Protein AF-A0A5K0Z9I3-F1 (afdb_monomer_lite)

Structure (mmCIF, N/CA/C/O backbone):
data_AF-A0A5K0Z9I3-F1
#
_entry.id   AF-A0A5K0Z9I3-F1
#
loop_
_atom_site.group_PDB
_atom_site.id
_atom_site.type_symbol
_atom_site.label_atom_id
_atom_site.label_alt_id
_atom_site.label_comp_id
_atom_site.label_asym_id
_atom_site.label_entity_id
_atom_site.label_seq_id
_atom_site.pdbx_PDB_ins_code
_atom_site.Cartn_x
_atom_site.Cartn_y
_atom_site.Cartn_z
_atom_site.occupancy
_atom_site.B_iso_or_equiv
_atom_site.auth_seq_id
_atom_site.auth_comp_id
_atom_site.auth_asym_id
_atom_site.auth_atom_id
_atom_site.pdbx_PDB_model_num
ATOM 1 N N . ILE A 1 1 ? -19.787 -7.664 -18.711 1.00 40.19 1 ILE A N 1
ATOM 2 C CA . ILE A 1 1 ? -20.160 -8.454 -17.513 1.00 40.19 1 ILE A CA 1
ATOM 3 C C . ILE A 1 1 ? -19.579 -7.721 -16.314 1.00 40.19 1 ILE A C 1
ATOM 5 O O . ILE A 1 1 ? -18.367 -7.693 -16.169 1.00 40.19 1 ILE A O 1
ATOM 9 N N . GLY A 1 2 ? -20.413 -6.997 -15.565 1.00 49.94 2 GLY A N 1
ATOM 10 C CA . GLY A 1 2 ? -19.981 -6.296 -14.355 1.00 49.94 2 GLY A CA 1
ATOM 11 C C . GLY A 1 2 ? -20.003 -7.271 -13.187 1.00 49.94 2 GLY A C 1
ATOM 12 O O . GLY A 1 2 ? -21.058 -7.826 -12.885 1.00 49.94 2 GLY A O 1
ATOM 13 N N . ILE A 1 3 ? -18.852 -7.501 -12.565 1.00 59.19 3 ILE A N 1
ATOM 14 C CA . ILE A 1 3 ? -18.696 -8.377 -11.399 1.00 59.19 3 ILE A CA 1
ATOM 15 C C . ILE A 1 3 ? -19.207 -7.609 -10.169 1.00 59.19 3 ILE A C 1
ATOM 17 O O . ILE A 1 3 ? -18.441 -7.036 -9.407 1.00 59.19 3 ILE A O 1
ATOM 21 N N . LYS A 1 4 ? -20.534 -7.501 -10.028 1.00 61.81 4 LYS A N 1
ATOM 22 C CA . LYS A 1 4 ? -21.185 -6.668 -8.996 1.00 61.81 4 LYS A CA 1
ATOM 23 C C . LYS A 1 4 ? -21.077 -7.224 -7.566 1.00 61.81 4 LYS A C 1
ATOM 25 O O . LYS A 1 4 ? -21.557 -6.578 -6.647 1.00 61.81 4 LYS A O 1
ATOM 30 N N . SER A 1 5 ? -20.491 -8.403 -7.379 1.00 77.88 5 SER A N 1
ATOM 31 C CA . SER A 1 5 ? -20.448 -9.111 -6.091 1.00 77.88 5 SER A CA 1
ATOM 32 C C . SER A 1 5 ? -19.072 -9.682 -5.753 1.00 77.88 5 SER A C 1
ATOM 34 O O . SER A 1 5 ? -18.965 -10.527 -4.870 1.00 77.88 5 SER A O 1
ATOM 36 N N . LEU A 1 6 ? -18.030 -9.311 -6.501 1.00 85.94 6 LEU A N 1
ATOM 37 C CA . LEU A 1 6 ? -16.694 -9.830 -6.239 1.00 85.94 6 LEU A CA 1
ATOM 38 C C . LEU A 1 6 ? -16.073 -9.043 -5.084 1.00 85.94 6 LEU A C 1
ATOM 40 O O . LEU A 1 6 ? -15.765 -7.866 -5.252 1.00 85.94 6 LEU A O 1
ATOM 44 N N . GLU A 1 7 ? -15.914 -9.693 -3.932 1.00 92.94 7 GLU A N 1
ATOM 45 C CA . GLU A 1 7 ? -15.298 -9.091 -2.741 1.00 92.94 7 GLU A CA 1
ATOM 46 C C . GLU A 1 7 ? -13.790 -9.355 -2.667 1.00 92.94 7 GLU A C 1
ATOM 48 O O . GLU A 1 7 ? -13.051 -8.541 -2.122 1.00 92.94 7 GLU A O 1
ATOM 53 N N . GLU A 1 8 ? -13.311 -10.440 -3.275 1.00 95.31 8 GLU A N 1
ATOM 54 C CA . GLU A 1 8 ? -11.895 -10.802 -3.292 1.00 95.31 8 GLU A CA 1
ATOM 55 C C . GLU A 1 8 ? -11.425 -11.087 -4.716 1.00 95.31 8 GLU A C 1
ATOM 57 O O . GLU A 1 8 ? -12.076 -11.814 -5.470 1.00 95.31 8 GLU A O 1
ATOM 62 N N . LEU A 1 9 ? -10.268 -10.544 -5.087 1.00 95.25 9 LEU A N 1
ATOM 63 C CA . LEU A 1 9 ? -9.662 -10.790 -6.387 1.00 95.25 9 LEU A CA 1
ATOM 64 C C . LEU A 1 9 ? -8.158 -10.989 -6.251 1.00 95.25 9 LEU A C 1
ATOM 66 O O . LEU A 1 9 ? -7.450 -10.166 -5.678 1.00 95.25 9 LEU A O 1
ATOM 70 N N . LYS A 1 10 ? -7.658 -12.053 -6.879 1.00 96.38 10 LYS A N 1
ATOM 71 C CA . LYS A 1 10 ? -6.225 -12.266 -7.078 1.00 96.38 10 LYS A CA 1
ATOM 72 C C . LYS A 1 10 ? -5.923 -12.247 -8.567 1.00 96.38 10 LYS A C 1
ATOM 74 O O . LYS A 1 10 ? -6.491 -13.025 -9.330 1.00 96.38 10 LYS A O 1
ATOM 79 N N . VAL A 1 11 ? -5.016 -11.370 -8.973 1.00 95.44 11 VAL A N 1
ATOM 80 C CA . VAL A 1 11 ? -4.519 -11.259 -10.343 1.00 95.44 11 VAL A CA 1
ATOM 81 C C . VAL A 1 11 ? -3.039 -11.595 -10.333 1.00 95.44 11 VAL A C 1
ATOM 83 O O . VAL A 1 11 ? -2.250 -10.962 -9.634 1.00 95.44 11 VAL A O 1
ATOM 86 N N . GLN A 1 12 ? -2.643 -12.602 -11.103 1.00 96.50 12 GLN A N 1
ATOM 87 C CA . GLN A 1 12 ? -1.255 -13.042 -11.161 1.00 96.50 12 GLN A CA 1
ATOM 88 C C . GLN A 1 12 ? -0.816 -13.215 -12.609 1.00 96.50 12 GLN A C 1
ATOM 90 O O . GLN A 1 12 ? -1.556 -13.764 -13.421 1.00 96.50 12 GLN A O 1
ATOM 95 N N . ASN A 1 13 ? 0.399 -12.758 -12.917 1.00 95.94 13 ASN A N 1
ATOM 96 C CA . ASN A 1 13 ? 1.061 -12.958 -14.206 1.00 95.94 13 ASN A CA 1
ATOM 97 C C . ASN A 1 13 ? 0.194 -12.542 -15.411 1.00 95.94 13 ASN A C 1
ATOM 99 O O . ASN A 1 13 ? 0.044 -13.283 -16.382 1.00 95.94 13 ASN A O 1
ATOM 103 N N . CYS A 1 14 ? -0.400 -11.349 -15.328 1.00 94.12 14 CYS A N 1
ATOM 104 C CA . CYS A 1 14 ? -1.234 -10.766 -16.377 1.00 94.12 14 CYS A CA 1
ATOM 105 C C . CYS A 1 14 ? -0.521 -9.553 -17.012 1.00 94.12 14 CYS A C 1
ATOM 107 O O . CYS A 1 14 ? -0.877 -8.405 -16.736 1.00 94.12 14 CYS A O 1
ATOM 109 N N . PRO A 1 15 ? 0.499 -9.763 -17.867 1.00 90.12 15 PRO A N 1
ATOM 110 C CA . PRO A 1 15 ? 1.330 -8.683 -18.414 1.00 90.12 15 PRO A CA 1
ATOM 111 C C . PRO A 1 15 ? 0.588 -7.764 -19.398 1.00 90.12 15 PRO A C 1
ATOM 113 O O . PRO A 1 15 ? 1.082 -6.687 -19.725 1.00 90.12 15 PRO A O 1
ATOM 116 N N . THR A 1 16 ? -0.586 -8.177 -19.880 1.00 92.31 16 THR A N 1
ATOM 117 C CA . THR A 1 16 ? -1.446 -7.399 -20.785 1.00 92.31 16 THR A CA 1
ATOM 118 C C . THR A 1 16 ? -2.556 -6.637 -20.060 1.00 92.31 16 THR A C 1
ATOM 120 O O . THR A 1 16 ? -3.262 -5.859 -20.696 1.00 92.31 16 THR A O 1
ATOM 123 N N . LEU A 1 17 ? -2.727 -6.837 -18.748 1.00 91.19 17 LEU A N 1
ATOM 124 C CA . LEU A 1 17 ? -3.746 -6.139 -17.971 1.00 91.19 17 LEU A CA 1
ATOM 125 C C . LEU A 1 17 ? -3.318 -4.687 -17.750 1.00 91.19 17 LEU A C 1
ATOM 127 O O . LEU A 1 17 ? -2.451 -4.413 -16.926 1.00 91.19 17 LEU A O 1
ATOM 131 N N . CYS A 1 18 ? -3.915 -3.763 -18.498 1.00 90.44 18 CYS A N 1
ATOM 132 C CA . CYS A 1 18 ? -3.568 -2.342 -18.440 1.00 90.44 18 CYS A CA 1
ATOM 133 C C . CYS A 1 18 ? -4.318 -1.574 -17.343 1.00 90.44 18 CYS A C 1
ATOM 135 O O . CYS A 1 18 ? -3.791 -0.592 -16.818 1.00 90.44 18 CYS A O 1
ATOM 137 N N . GLU A 1 19 ? -5.527 -2.021 -17.005 1.00 87.44 19 GLU A N 1
ATOM 138 C CA . GLU A 1 19 ? -6.433 -1.388 -16.049 1.00 87.44 19 GLU A CA 1
ATOM 139 C C . GLU A 1 19 ? -7.314 -2.438 -15.368 1.00 87.44 19 GLU A C 1
ATOM 141 O O . GLU A 1 19 ? -7.565 -3.510 -15.924 1.00 87.44 19 GLU A O 1
ATOM 146 N N . LEU A 1 20 ? -7.787 -2.128 -14.163 1.00 86.94 20 LEU A N 1
ATOM 147 C CA . LEU A 1 20 ? -8.815 -2.921 -13.500 1.00 86.94 20 LEU A CA 1
ATOM 148 C C . LEU A 1 20 ? -10.194 -2.380 -13.901 1.00 86.94 20 LEU A C 1
ATOM 150 O O . LEU A 1 20 ? -10.369 -1.160 -13.945 1.00 86.94 20 LEU A O 1
ATOM 154 N N . PRO A 1 21 ? -11.187 -3.246 -14.170 1.00 83.62 21 PRO A N 1
ATOM 155 C CA . PRO A 1 21 ? -12.562 -2.790 -14.334 1.00 83.62 21 PRO A CA 1
ATOM 156 C C . PRO A 1 21 ? -13.073 -2.140 -13.039 1.00 83.62 21 PRO A C 1
ATOM 158 O O . PRO A 1 21 ? -12.510 -2.344 -11.966 1.00 83.62 21 PRO A O 1
ATOM 161 N N . SER A 1 22 ? -14.175 -1.389 -13.116 1.00 84.25 22 SER A N 1
ATOM 162 C CA . SER A 1 22 ? -14.815 -0.834 -11.917 1.00 84.25 22 SER A CA 1
ATOM 163 C C . SER A 1 22 ? -15.288 -1.962 -10.990 1.00 84.25 22 SER A C 1
ATOM 165 O O . SER A 1 22 ? -16.147 -2.761 -11.374 1.00 84.25 22 SER A O 1
ATOM 167 N N . MET A 1 23 ? -14.726 -2.027 -9.778 1.00 87.19 23 MET A N 1
ATOM 168 C CA . MET A 1 23 ? -15.068 -3.025 -8.756 1.00 87.19 23 MET A CA 1
ATOM 169 C C . MET A 1 23 ? -15.440 -2.334 -7.443 1.00 87.19 23 MET A C 1
ATOM 171 O O . MET A 1 23 ? -14.649 -2.237 -6.512 1.00 87.19 23 MET A O 1
ATOM 175 N N . LEU A 1 24 ? -16.669 -1.820 -7.381 1.00 88.88 24 LEU A N 1
ATOM 176 C CA . LEU A 1 24 ? -17.144 -1.007 -6.254 1.00 88.88 24 LEU A CA 1
ATOM 177 C C . LEU A 1 24 ? -17.338 -1.793 -4.947 1.00 88.88 24 LEU A C 1
ATOM 179 O O . LEU A 1 24 ? -17.428 -1.175 -3.894 1.00 88.88 24 LEU A O 1
ATOM 183 N N . SER A 1 25 ? -17.415 -3.123 -5.020 1.00 93.00 25 SER A N 1
ATOM 184 C CA . SER A 1 25 ? -17.650 -4.017 -3.873 1.00 93.00 25 SER A CA 1
ATOM 185 C C . SER A 1 25 ? -16.413 -4.822 -3.466 1.00 93.00 25 SER A C 1
ATOM 187 O O . SER A 1 25 ? -16.508 -5.666 -2.581 1.00 93.00 25 SER A O 1
ATOM 189 N N . LEU A 1 26 ? -15.275 -4.598 -4.128 1.00 95.56 26 LEU A N 1
ATOM 190 C CA . LEU A 1 26 ? -14.050 -5.343 -3.867 1.00 95.56 26 LEU A CA 1
ATOM 191 C C . LEU A 1 26 ? -13.442 -4.890 -2.539 1.00 95.56 26 LEU A C 1
ATOM 193 O O . LEU A 1 26 ? -13.144 -3.709 -2.396 1.00 95.56 26 LEU A O 1
ATOM 197 N N . LYS A 1 27 ? -13.241 -5.831 -1.616 1.00 97.19 27 LYS A N 1
ATOM 198 C CA . LYS A 1 27 ? -12.663 -5.622 -0.281 1.00 97.19 27 LYS A CA 1
ATOM 199 C C . LYS A 1 27 ? -11.201 -6.045 -0.199 1.00 97.19 27 LYS A C 1
ATOM 201 O O . LYS A 1 27 ? -10.417 -5.389 0.477 1.00 97.19 27 LYS A O 1
ATOM 206 N N . SER A 1 28 ? -10.812 -7.094 -0.925 1.00 98.06 28 SER A N 1
ATOM 207 C CA . SER A 1 28 ? -9.440 -7.608 -0.943 1.00 98.06 28 SER A CA 1
ATOM 208 C C . SER A 1 28 ? -8.916 -7.780 -2.364 1.00 98.06 28 SER A C 1
ATOM 210 O O . SER A 1 28 ? -9.577 -8.367 -3.227 1.00 98.06 28 SER A O 1
ATOM 212 N N . LEU A 1 29 ? -7.713 -7.268 -2.615 1.00 97.88 29 LEU A N 1
ATOM 213 C CA . LEU A 1 29 ? -7.069 -7.317 -3.920 1.00 97.88 29 LEU A CA 1
ATOM 214 C C . LEU A 1 29 ? -5.596 -7.694 -3.793 1.00 97.88 29 LEU A C 1
ATOM 216 O O . LEU A 1 29 ? -4.809 -7.013 -3.139 1.00 97.88 29 LEU A O 1
ATOM 220 N N . GLU A 1 30 ? -5.203 -8.743 -4.504 1.00 98.38 30 GLU A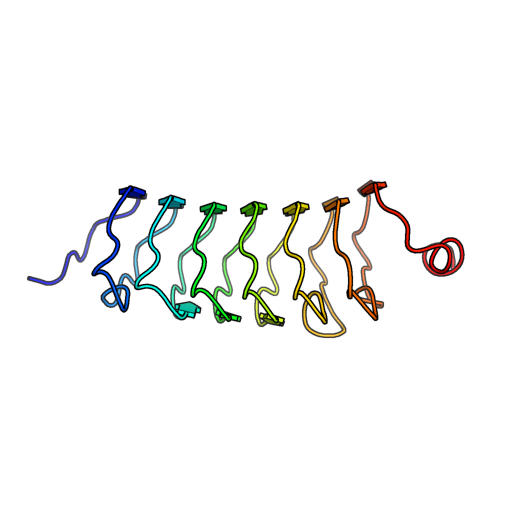 N 1
ATOM 221 C CA . GLU A 1 30 ? -3.806 -9.115 -4.678 1.00 98.38 30 GLU A CA 1
ATOM 222 C C . GLU A 1 30 ? -3.403 -9.037 -6.150 1.00 98.38 30 GLU A C 1
ATOM 224 O O . GLU A 1 30 ? -4.058 -9.623 -7.013 1.00 98.38 30 GLU A O 1
ATOM 229 N N . ILE A 1 31 ? -2.294 -8.361 -6.450 1.00 97.88 31 ILE A N 1
ATOM 230 C CA . ILE A 1 31 ? -1.777 -8.210 -7.812 1.00 97.88 31 ILE A CA 1
ATOM 231 C C . ILE A 1 31 ? -0.299 -8.578 -7.845 1.00 97.88 31 ILE A C 1
ATOM 233 O O . ILE A 1 31 ? 0.529 -7.955 -7.181 1.00 97.88 31 ILE A O 1
ATOM 237 N N . TRP A 1 32 ? 0.046 -9.559 -8.672 1.00 98.12 32 TRP A N 1
ATOM 238 C CA . TRP A 1 32 ? 1.409 -10.061 -8.808 1.00 98.12 32 TRP A CA 1
ATOM 239 C C . TRP A 1 32 ? 1.810 -10.105 -10.281 1.00 98.12 32 TRP A C 1
ATOM 241 O O . TRP A 1 32 ? 1.062 -10.632 -11.104 1.00 98.12 32 TRP A O 1
ATOM 251 N N . LEU A 1 33 ? 3.004 -9.613 -10.625 1.00 97.19 33 LEU A N 1
ATOM 252 C CA . LEU A 1 33 ? 3.587 -9.774 -11.972 1.00 97.19 33 LEU A CA 1
ATOM 253 C C . LEU A 1 33 ? 2.678 -9.240 -13.104 1.00 97.19 33 LEU A C 1
ATOM 255 O O . LEU A 1 33 ? 2.531 -9.864 -14.155 1.00 97.19 33 LEU A O 1
ATOM 259 N N . CYS A 1 34 ? 2.012 -8.105 -12.881 1.00 96.44 34 CYS A N 1
ATOM 260 C CA . CYS A 1 34 ? 1.103 -7.487 -13.852 1.00 96.44 34 CYS A CA 1
ATOM 261 C C . CYS A 1 34 ? 1.743 -6.246 -14.486 1.00 96.44 34 CYS A C 1
ATOM 263 O O . CYS A 1 34 ? 1.400 -5.107 -14.177 1.00 96.44 34 CYS A O 1
ATOM 265 N N . ASP A 1 35 ? 2.685 -6.470 -15.401 1.00 94.12 35 ASP A N 1
ATOM 266 C CA . ASP A 1 35 ? 3.495 -5.409 -16.019 1.00 94.12 35 ASP A CA 1
ATOM 267 C C . ASP A 1 35 ? 2.753 -4.559 -17.063 1.00 94.12 35 ASP A C 1
ATOM 269 O O . ASP A 1 35 ? 3.321 -3.623 -17.628 1.00 94.12 35 ASP A O 1
ATOM 273 N N . GLY A 1 36 ? 1.488 -4.854 -17.350 1.00 93.50 36 GLY A N 1
ATOM 274 C CA . GLY A 1 36 ? 0.618 -3.968 -18.128 1.00 93.50 36 GLY A CA 1
ATOM 275 C C . GLY A 1 36 ? 0.091 -2.801 -17.292 1.00 93.50 36 GLY A C 1
ATOM 276 O O . GLY A 1 36 ? -0.152 -1.715 -17.822 1.00 93.50 36 GLY A O 1
ATOM 277 N N . LEU A 1 37 ? -0.034 -3.012 -15.981 1.00 94.94 37 LEU A N 1
ATOM 278 C CA . LEU A 1 37 ? -0.819 -2.170 -15.097 1.00 94.94 37 LEU A CA 1
ATOM 279 C C . LEU A 1 37 ? -0.050 -0.898 -14.757 1.00 94.94 37 LEU A C 1
ATOM 281 O O . LEU A 1 37 ? 1.080 -0.948 -14.271 1.00 94.94 37 LEU A O 1
ATOM 285 N N . ASN A 1 38 ? -0.658 0.258 -15.020 1.00 94.56 38 ASN A N 1
ATOM 286 C CA . ASN A 1 38 ? -0.019 1.556 -14.792 1.00 94.56 38 ASN A CA 1
ATOM 287 C C . ASN A 1 38 ? -0.545 2.284 -13.541 1.00 94.56 38 ASN A C 1
ATOM 289 O O . ASN A 1 38 ? 0.191 3.077 -12.948 1.00 94.56 38 ASN A O 1
ATOM 293 N N . LYS A 1 39 ? -1.775 1.980 -13.118 1.00 94.81 39 LYS A N 1
ATOM 294 C CA . LYS A 1 39 ? -2.491 2.582 -11.993 1.00 94.81 39 LYS A CA 1
ATOM 295 C C . LYS A 1 39 ? -3.389 1.520 -11.360 1.00 94.81 39 LYS A C 1
ATOM 297 O O . LYS A 1 39 ? -3.995 0.723 -12.072 1.00 94.81 39 LYS A O 1
ATOM 302 N N . VAL A 1 40 ? -3.508 1.557 -10.037 1.00 95.44 40 VAL A N 1
ATOM 303 C CA . VAL A 1 40 ? -4.582 0.888 -9.288 1.00 95.44 40 VAL A CA 1
ATOM 304 C C . VAL A 1 40 ? -5.230 1.928 -8.393 1.00 95.44 40 VAL A C 1
ATOM 306 O O . VAL A 1 40 ? -4.541 2.728 -7.760 1.00 95.44 40 VAL A O 1
ATOM 309 N N . GLY A 1 41 ? -6.552 1.965 -8.386 1.00 93.31 41 GLY A N 1
ATOM 310 C CA . GLY A 1 41 ? -7.288 2.945 -7.615 1.00 93.31 41 GLY A CA 1
ATOM 311 C C . GLY A 1 41 ? -8.752 2.993 -7.983 1.00 93.31 41 GLY A C 1
ATOM 312 O O . GLY A 1 41 ? -9.203 2.206 -8.812 1.00 93.31 41 GLY A O 1
ATOM 313 N N . ASP A 1 42 ? -9.461 3.943 -7.381 1.00 93.88 42 ASP A N 1
ATOM 314 C CA . ASP A 1 42 ? -10.904 4.121 -7.564 1.00 93.88 42 ASP A CA 1
ATOM 315 C C . ASP A 1 42 ? -11.684 2.869 -7.102 1.00 93.88 42 ASP A C 1
ATOM 317 O O . ASP A 1 42 ? -12.636 2.415 -7.740 1.00 93.88 42 ASP A O 1
ATOM 321 N N . LEU A 1 43 ? -11.247 2.308 -5.965 1.00 95.00 43 LEU A N 1
ATOM 322 C CA . LEU A 1 43 ? -11.811 1.122 -5.317 1.00 95.00 43 LEU A CA 1
ATOM 323 C C . LEU A 1 43 ? -12.349 1.531 -3.932 1.00 95.00 43 LEU A C 1
ATOM 325 O O . LEU A 1 43 ? -11.618 1.476 -2.942 1.00 95.00 43 LEU A O 1
ATOM 329 N N . PRO A 1 44 ? -13.603 2.018 -3.854 1.00 95.31 44 PRO A N 1
ATOM 330 C CA . PRO A 1 44 ? -14.120 2.700 -2.666 1.00 95.31 44 PRO A CA 1
ATOM 331 C C . PRO A 1 44 ? -14.335 1.791 -1.452 1.00 95.31 44 PRO A C 1
ATOM 333 O O . PRO A 1 44 ? -14.318 2.295 -0.336 1.00 95.31 44 PRO A O 1
ATOM 336 N N . ALA A 1 45 ? -14.532 0.488 -1.667 1.00 96.38 45 ALA A N 1
ATOM 337 C CA . ALA A 1 45 ? -14.760 -0.504 -0.615 1.00 96.38 45 ALA A CA 1
ATOM 338 C C . ALA A 1 45 ? -13.521 -1.360 -0.303 1.00 96.38 45 ALA A C 1
ATOM 340 O O . ALA A 1 45 ? -13.633 -2.322 0.448 1.00 96.38 45 ALA A O 1
ATOM 341 N N . LEU A 1 46 ? -12.364 -1.055 -0.905 1.00 97.81 46 LEU A N 1
ATOM 342 C CA . LEU A 1 46 ? -11.170 -1.878 -0.738 1.00 97.81 46 LEU A CA 1
ATOM 343 C C . LEU A 1 46 ? -10.564 -1.650 0.640 1.00 97.81 46 LEU A C 1
ATOM 345 O O . LEU A 1 46 ? -10.196 -0.523 0.946 1.00 97.81 46 LEU A O 1
ATOM 349 N N . GLU A 1 47 ? -10.425 -2.724 1.410 1.00 98.44 47 GLU A N 1
ATOM 350 C CA . GLU A 1 47 ? -9.910 -2.751 2.784 1.00 98.44 47 GLU A CA 1
ATOM 351 C C . GLU A 1 47 ? -8.463 -3.276 2.821 1.00 98.44 47 GLU A C 1
ATOM 353 O O . GLU A 1 47 ? -7.636 -2.788 3.595 1.00 98.44 47 GLU A O 1
ATOM 358 N N . SER A 1 48 ? -8.111 -4.212 1.926 1.00 98.62 48 SER A N 1
ATOM 359 C CA . SER A 1 48 ? -6.767 -4.792 1.822 1.00 98.62 48 SER A CA 1
ATOM 360 C C . SER A 1 48 ? -6.241 -4.821 0.387 1.00 98.62 48 SER A C 1
ATOM 362 O O . SER A 1 48 ? -6.915 -5.274 -0.542 1.00 98.62 48 SER A O 1
ATOM 364 N N . LEU A 1 49 ? -4.998 -4.367 0.208 1.00 98.62 49 LEU A N 1
ATOM 365 C CA . LEU A 1 49 ? -4.300 -4.376 -1.072 1.00 98.62 49 LEU A CA 1
ATOM 366 C C . LEU A 1 49 ? -2.874 -4.903 -0.915 1.00 98.62 49 LEU A C 1
ATOM 368 O O . LEU A 1 49 ? -2.060 -4.330 -0.193 1.00 98.62 49 LEU A O 1
ATOM 372 N N . THR A 1 50 ? -2.540 -5.938 -1.684 1.00 98.75 50 THR A N 1
ATOM 373 C CA . THR A 1 50 ? -1.154 -6.362 -1.905 1.00 98.75 50 THR A CA 1
ATOM 374 C C . THR A 1 50 ? -0.785 -6.213 -3.373 1.00 98.75 50 THR A C 1
ATOM 376 O O . THR A 1 50 ? -1.443 -6.778 -4.246 1.00 98.75 50 THR A O 1
ATOM 379 N N . VAL A 1 51 ? 0.302 -5.497 -3.664 1.00 98.19 51 VAL A N 1
ATOM 380 C CA . VAL A 1 51 ? 0.839 -5.378 -5.024 1.00 98.19 51 VAL A CA 1
ATOM 381 C C . VAL A 1 51 ? 2.315 -5.727 -5.053 1.00 98.19 51 VAL A C 1
ATOM 383 O O . VAL A 1 51 ? 3.115 -5.183 -4.298 1.00 98.19 51 VAL A O 1
ATOM 386 N N . SER A 1 52 ? 2.701 -6.620 -5.957 1.00 98.31 52 SER A N 1
ATOM 387 C CA . SER A 1 52 ? 4.064 -7.125 -6.026 1.00 98.31 52 SER A CA 1
ATOM 388 C C . SER A 1 52 ? 4.562 -7.252 -7.457 1.00 98.31 52 SER A C 1
ATOM 390 O O . SER A 1 52 ? 3.873 -7.789 -8.328 1.00 98.31 52 SER A O 1
ATOM 392 N N . ARG A 1 53 ? 5.794 -6.784 -7.695 1.00 97.50 53 ARG A N 1
ATOM 393 C CA . ARG A 1 53 ? 6.519 -6.930 -8.969 1.00 97.50 53 ARG A CA 1
ATOM 394 C C . ARG A 1 53 ? 5.688 -6.491 -10.184 1.00 97.50 53 ARG A C 1
ATOM 396 O O . ARG A 1 53 ? 5.609 -7.210 -11.170 1.00 97.50 53 ARG A O 1
ATOM 403 N N . CYS A 1 54 ? 5.020 -5.342 -10.084 1.00 97.06 54 CYS A N 1
ATOM 404 C CA . CYS A 1 54 ? 4.308 -4.723 -11.203 1.00 97.06 54 CYS A CA 1
ATOM 405 C C . CYS A 1 54 ? 5.170 -3.585 -11.757 1.00 97.06 54 CYS A C 1
ATOM 407 O O . CYS A 1 54 ? 5.145 -2.456 -11.262 1.00 97.06 54 CYS A O 1
ATOM 409 N N . GLU A 1 55 ? 5.979 -3.885 -12.770 1.00 94.19 55 GLU A N 1
ATOM 410 C CA . GLU A 1 55 ? 7.103 -3.036 -13.179 1.00 94.19 55 GLU A CA 1
ATOM 411 C C . GLU A 1 55 ? 6.680 -1.755 -13.904 1.00 94.19 55 GLU A C 1
ATOM 413 O O . GLU A 1 55 ? 7.476 -0.822 -14.027 1.00 94.19 55 GLU A O 1
ATOM 418 N N . ARG A 1 56 ? 5.434 -1.668 -14.384 1.00 96.00 56 ARG A N 1
ATOM 419 C CA . ARG A 1 56 ? 4.879 -0.450 -15.003 1.00 96.00 56 ARG A CA 1
ATOM 420 C C . ARG A 1 56 ? 3.960 0.357 -14.097 1.00 96.00 56 ARG A C 1
ATOM 422 O O . ARG A 1 56 ? 3.601 1.469 -14.492 1.00 96.00 56 ARG A O 1
ATOM 429 N N . LEU A 1 57 ? 3.643 -0.142 -12.905 1.00 96.75 57 LEU A N 1
ATOM 430 C CA . LEU A 1 57 ? 2.758 0.538 -11.971 1.00 96.75 57 LEU A CA 1
ATOM 431 C C . LEU A 1 57 ? 3.407 1.836 -11.496 1.00 96.75 57 LEU A C 1
ATOM 433 O O . LEU A 1 57 ? 4.541 1.827 -11.026 1.00 96.75 57 LEU A O 1
ATOM 437 N N . LYS A 1 58 ? 2.699 2.957 -11.640 1.00 95.31 58 LYS A N 1
ATOM 438 C CA . LYS A 1 58 ? 3.191 4.298 -11.292 1.00 95.31 58 LYS A CA 1
ATOM 439 C C . LYS A 1 58 ? 2.484 4.895 -10.085 1.00 95.31 58 LYS A C 1
ATOM 441 O O . LYS A 1 58 ? 3.109 5.678 -9.368 1.00 95.31 58 LYS A O 1
ATOM 446 N N . THR A 1 59 ? 1.221 4.535 -9.870 1.00 93.75 59 THR A N 1
ATOM 447 C CA . THR A 1 59 ? 0.348 5.211 -8.907 1.00 93.75 59 THR A CA 1
ATOM 448 C C . THR A 1 59 ? -0.612 4.229 -8.246 1.00 93.75 59 THR A C 1
ATOM 450 O O . THR A 1 59 ? -1.256 3.440 -8.940 1.00 93.75 59 THR A O 1
ATOM 453 N N . LEU A 1 60 ? -0.735 4.338 -6.921 1.00 95.38 60 LEU A N 1
ATOM 454 C CA . LEU A 1 60 ? -1.851 3.803 -6.139 1.00 95.38 60 LEU A CA 1
ATOM 455 C C . LEU A 1 60 ? -2.627 4.981 -5.541 1.00 95.38 60 LEU A C 1
ATOM 457 O O . LEU A 1 60 ? -2.013 5.839 -4.903 1.00 95.38 60 LEU A O 1
ATOM 461 N N . ALA A 1 61 ? -3.935 5.066 -5.778 1.00 93.50 61 ALA A N 1
ATOM 462 C CA . ALA A 1 61 ? -4.722 6.218 -5.333 1.00 93.50 61 ALA A CA 1
ATOM 463 C C . ALA A 1 61 ? -6.201 5.897 -5.090 1.00 93.50 61 ALA A C 1
ATOM 465 O O . ALA A 1 61 ? -6.724 4.951 -5.663 1.00 93.50 61 ALA A O 1
ATOM 466 N N . ASN A 1 62 ? -6.898 6.750 -4.338 1.00 93.50 62 ASN A N 1
ATOM 467 C CA . ASN A 1 62 ? -8.362 6.745 -4.211 1.00 93.50 62 ASN A CA 1
ATOM 468 C C . ASN A 1 62 ? -8.930 5.418 -3.683 1.00 93.50 62 ASN A C 1
ATOM 470 O O . ASN A 1 62 ? -9.715 4.748 -4.360 1.00 93.50 62 ASN A O 1
ATOM 474 N N . MET A 1 63 ? -8.526 5.044 -2.471 1.00 95.75 63 MET A N 1
ATOM 475 C CA . MET A 1 63 ? -9.038 3.865 -1.765 1.00 95.75 63 MET A CA 1
ATOM 476 C C . MET A 1 63 ? -9.392 4.284 -0.329 1.00 95.75 63 MET A C 1
ATOM 478 O O . MET A 1 63 ? -8.612 4.058 0.595 1.00 95.75 63 MET A O 1
ATOM 482 N N . PRO A 1 64 ? -10.523 4.995 -0.142 1.00 95.62 64 PRO A N 1
ATOM 483 C CA . PRO A 1 64 ? -10.865 5.649 1.120 1.00 95.62 64 PRO A CA 1
ATOM 484 C C . PRO A 1 64 ? -11.085 4.693 2.296 1.00 95.62 64 PRO A C 1
ATOM 486 O O . PRO A 1 64 ? -10.886 5.113 3.431 1.00 95.62 64 PRO A O 1
ATOM 489 N N . ALA A 1 65 ? -11.466 3.442 2.025 1.00 97.50 65 ALA A N 1
ATOM 490 C CA . ALA A 1 65 ? -11.666 2.393 3.024 1.00 97.50 65 ALA A CA 1
ATOM 491 C C . ALA A 1 65 ? -10.421 1.516 3.259 1.00 97.50 65 ALA A C 1
ATOM 493 O O . ALA A 1 65 ? -10.500 0.558 4.017 1.00 97.50 65 ALA A O 1
ATOM 494 N N . LEU A 1 66 ? -9.286 1.806 2.608 1.00 97.88 66 LEU A N 1
ATOM 495 C CA . LEU A 1 66 ? -8.120 0.925 2.667 1.00 97.88 66 LEU A CA 1
ATOM 496 C C . LEU A 1 66 ? -7.469 0.988 4.041 1.00 97.88 66 LEU A C 1
ATOM 498 O O . LEU A 1 66 ? -6.981 2.045 4.426 1.00 97.88 66 LEU A O 1
ATOM 502 N N . GLU A 1 67 ? -7.409 -0.152 4.722 1.00 98.38 67 GLU A N 1
ATOM 503 C CA . GLU A 1 67 ? -6.832 -0.302 6.060 1.00 98.38 67 GLU A CA 1
ATOM 504 C C . GLU A 1 67 ? -5.412 -0.878 5.996 1.00 98.38 67 GLU A C 1
ATOM 506 O O . GLU A 1 67 ? -4.542 -0.499 6.785 1.00 98.38 67 GLU A O 1
ATOM 511 N N . SER A 1 68 ? -5.143 -1.759 5.025 1.00 98.50 68 SER A N 1
ATOM 512 C CA . SER A 1 68 ? -3.863 -2.455 4.875 1.00 98.50 68 SER A CA 1
ATOM 513 C C . SER A 1 68 ? -3.324 -2.374 3.447 1.00 98.50 68 SER A C 1
ATOM 515 O O . SER A 1 68 ? -3.970 -2.806 2.489 1.00 98.50 68 SER A O 1
ATOM 517 N N . LEU A 1 69 ? -2.102 -1.849 3.312 1.00 98.19 69 LEU A N 1
ATOM 518 C CA . LEU A 1 69 ? -1.389 -1.744 2.044 1.00 98.19 69 LEU A CA 1
ATOM 519 C C . LEU A 1 69 ? 0.002 -2.370 2.131 1.00 98.19 69 LEU A C 1
ATOM 521 O O . LEU A 1 69 ? 0.865 -1.913 2.881 1.00 98.19 69 LEU A O 1
ATOM 525 N N . HIS A 1 70 ? 0.237 -3.351 1.265 1.00 98.38 70 HIS A N 1
ATOM 526 C CA . HIS A 1 70 ? 1.521 -4.004 1.072 1.00 98.38 70 HIS A CA 1
ATOM 527 C C . HIS A 1 70 ? 2.009 -3.821 -0.369 1.00 98.38 70 HIS A C 1
ATOM 529 O O . HIS A 1 70 ? 1.329 -4.201 -1.324 1.00 98.38 70 HIS A O 1
ATOM 535 N N . VAL A 1 71 ? 3.203 -3.254 -0.550 1.00 97.75 71 VAL A N 1
ATOM 536 C CA . VAL A 1 71 ? 3.779 -3.008 -1.876 1.00 97.75 71 VAL A CA 1
ATOM 537 C C . VAL A 1 71 ? 5.214 -3.505 -1.960 1.00 97.75 71 VAL A C 1
ATOM 539 O O . VAL A 1 71 ? 6.114 -3.000 -1.292 1.00 97.75 71 VAL A O 1
ATOM 542 N N . TYR A 1 72 ? 5.457 -4.437 -2.875 1.00 97.75 72 TYR A N 1
ATOM 543 C CA . TYR A 1 72 ? 6.747 -5.097 -3.019 1.00 97.75 72 TYR A CA 1
ATOM 544 C C . TYR A 1 72 ? 7.306 -4.928 -4.429 1.00 97.75 72 TYR A C 1
ATOM 546 O O . TYR A 1 72 ? 6.678 -5.276 -5.428 1.00 97.75 72 TYR A O 1
ATOM 554 N N . ARG A 1 73 ? 8.542 -4.438 -4.527 1.00 96.88 73 ARG A N 1
ATOM 555 C CA . ARG A 1 73 ? 9.364 -4.465 -5.749 1.00 96.88 73 ARG A CA 1
ATOM 556 C C . ARG A 1 73 ? 8.688 -3.855 -6.986 1.00 96.88 73 ARG A C 1
ATOM 558 O O . ARG A 1 73 ? 8.944 -4.301 -8.095 1.00 96.88 73 ARG A O 1
ATOM 565 N N . CYS A 1 74 ? 7.861 -2.825 -6.822 1.00 96.88 74 CYS A N 1
ATOM 566 C CA . CYS A 1 74 ? 7.274 -2.083 -7.941 1.00 96.88 74 CYS A CA 1
ATOM 567 C C . CYS A 1 74 ? 8.212 -0.934 -8.345 1.00 96.88 74 CYS A C 1
ATOM 569 O O . CYS A 1 74 ? 8.135 0.171 -7.806 1.00 96.88 74 CYS A O 1
ATOM 571 N N . GLN A 1 75 ? 9.143 -1.179 -9.277 1.00 95.00 75 GLN A N 1
ATOM 572 C CA . GLN A 1 75 ? 10.265 -0.256 -9.530 1.00 95.00 75 GLN A CA 1
ATOM 573 C C . GLN A 1 75 ? 9.872 1.082 -10.161 1.00 95.00 75 GLN A C 1
ATOM 575 O O . GLN A 1 75 ? 10.674 2.016 -10.149 1.00 95.00 75 GLN A O 1
ATOM 580 N N . ARG A 1 76 ? 8.669 1.196 -10.733 1.00 95.81 76 ARG A N 1
ATOM 581 C CA . ARG A 1 76 ? 8.156 2.441 -11.325 1.00 95.81 76 ARG A CA 1
ATOM 582 C C . ARG A 1 76 ? 7.139 3.174 -10.465 1.00 95.81 76 ARG A C 1
ATOM 584 O O . ARG A 1 76 ? 6.733 4.263 -10.876 1.00 95.81 76 ARG A O 1
ATOM 591 N N . LEU A 1 77 ? 6.777 2.628 -9.306 1.00 95.56 77 LEU A N 1
ATOM 592 C CA . LEU A 1 77 ? 5.822 3.263 -8.414 1.00 95.56 77 LEU A CA 1
ATOM 593 C C . LEU A 1 77 ? 6.421 4.568 -7.899 1.00 95.56 77 LEU A C 1
ATOM 595 O O . LEU A 1 77 ? 7.533 4.564 -7.377 1.00 95.56 77 LEU A O 1
ATOM 599 N N . LYS A 1 78 ? 5.693 5.670 -8.079 1.00 92.75 78 LYS A N 1
ATOM 600 C CA . LYS A 1 78 ? 6.150 7.017 -7.725 1.00 92.75 78 LYS A CA 1
ATOM 601 C C . LYS A 1 78 ? 5.441 7.596 -6.517 1.00 92.75 78 LYS A C 1
ATOM 603 O O . LYS A 1 78 ? 6.067 8.326 -5.755 1.00 92.75 78 LYS A O 1
ATOM 608 N N . THR A 1 79 ? 4.149 7.305 -6.386 1.00 89.56 79 THR A N 1
ATOM 609 C CA . THR A 1 79 ? 3.284 7.938 -5.392 1.00 89.56 79 THR A CA 1
ATOM 610 C C . THR A 1 79 ? 2.153 7.017 -4.940 1.00 89.56 79 THR A C 1
ATOM 612 O O . THR A 1 79 ? 1.690 6.148 -5.688 1.00 89.56 79 THR A O 1
ATOM 615 N N . LEU A 1 80 ? 1.734 7.261 -3.705 1.00 91.44 80 LEU A N 1
ATOM 616 C CA . LEU A 1 80 ? 0.618 6.685 -2.967 1.00 91.44 80 LEU A CA 1
ATOM 617 C C . LEU A 1 80 ? -0.194 7.891 -2.466 1.00 91.44 80 LEU A C 1
ATOM 619 O O . LEU A 1 80 ? 0.437 8.785 -1.921 1.00 91.44 80 LEU A O 1
ATOM 623 N N . THR A 1 81 ? -1.514 7.981 -2.652 1.00 90.00 81 THR A N 1
ATOM 624 C CA . THR A 1 81 ? -2.318 9.153 -2.203 1.00 90.00 81 THR A CA 1
ATOM 625 C C . THR A 1 81 ? -3.779 8.778 -1.923 1.00 90.00 81 THR A C 1
ATOM 627 O O . THR A 1 81 ? -4.282 7.802 -2.481 1.00 90.00 81 THR A O 1
ATOM 630 N N . ASN A 1 82 ? -4.470 9.545 -1.071 1.00 90.62 82 ASN A N 1
ATOM 631 C CA . ASN A 1 82 ? -5.899 9.392 -0.776 1.00 90.62 82 ASN A CA 1
ATOM 632 C C . ASN A 1 82 ? -6.297 8.008 -0.208 1.00 90.62 82 ASN A C 1
ATOM 634 O O . ASN A 1 82 ? -7.073 7.258 -0.811 1.00 90.62 82 ASN A O 1
ATOM 638 N N . MET A 1 83 ? -5.737 7.687 0.963 1.00 93.94 83 MET A N 1
ATOM 639 C CA . MET A 1 83 ? -6.035 6.495 1.777 1.00 93.94 83 MET A CA 1
ATOM 640 C C . MET A 1 83 ? -6.187 6.892 3.265 1.00 93.94 83 MET A C 1
ATOM 642 O O . MET A 1 83 ? -5.351 6.529 4.091 1.00 93.94 83 MET A O 1
ATOM 646 N N . PRO A 1 84 ? -7.203 7.706 3.621 1.00 93.56 84 PRO A N 1
ATOM 647 C CA . PRO A 1 84 ? -7.368 8.270 4.967 1.00 93.56 84 PRO A CA 1
ATOM 648 C C . PRO A 1 84 ? -7.564 7.231 6.084 1.00 93.56 84 PRO A C 1
ATOM 650 O O . PRO A 1 84 ? -7.224 7.526 7.229 1.00 93.56 84 PRO A O 1
ATOM 653 N N . ALA A 1 85 ? -8.092 6.045 5.764 1.00 96.31 85 ALA A N 1
ATOM 654 C CA . ALA A 1 85 ? -8.318 4.950 6.711 1.00 96.31 85 ALA A CA 1
ATOM 655 C C . ALA A 1 85 ? -7.099 4.025 6.900 1.00 96.31 85 ALA A C 1
ATOM 657 O O . ALA A 1 85 ? -7.180 3.067 7.662 1.00 96.31 85 ALA A O 1
ATOM 658 N N . LEU A 1 86 ? -5.971 4.296 6.229 1.00 96.31 86 LEU A N 1
ATOM 659 C CA . LEU A 1 86 ? -4.845 3.366 6.206 1.00 96.31 86 LEU A CA 1
ATOM 660 C C . LEU A 1 86 ? -4.207 3.226 7.582 1.00 96.31 86 LEU A C 1
ATOM 662 O O . LEU A 1 86 ? -3.627 4.182 8.091 1.00 96.31 86 LEU A O 1
ATOM 666 N N . GLU A 1 87 ? -4.257 2.017 8.136 1.00 97.00 87 GLU A N 1
ATOM 667 C CA . GLU A 1 87 ? -3.685 1.678 9.435 1.00 97.00 87 GLU A CA 1
ATOM 668 C C . GLU A 1 87 ? -2.297 1.047 9.307 1.00 97.00 87 GLU A C 1
ATOM 670 O O . GLU A 1 87 ? -1.424 1.279 10.149 1.00 97.00 87 GLU A O 1
ATOM 675 N N . LEU A 1 88 ? -2.074 0.271 8.243 1.00 96.38 88 LEU A N 1
ATOM 676 C CA . LEU A 1 88 ? -0.822 -0.424 7.973 1.00 96.38 88 LEU A CA 1
ATOM 677 C C . LEU A 1 88 ? -0.321 -0.109 6.570 1.00 96.38 88 LEU A C 1
ATOM 679 O O . LEU A 1 88 ? -0.988 -0.387 5.575 1.00 96.38 88 LEU A O 1
ATOM 683 N N . LEU A 1 89 ? 0.913 0.385 6.502 1.00 95.25 89 LEU A N 1
ATOM 684 C CA . LEU A 1 89 ? 1.645 0.549 5.259 1.00 95.25 89 LEU A CA 1
ATOM 685 C C . LEU A 1 89 ? 2.985 -0.177 5.311 1.00 95.25 89 LEU A C 1
ATOM 687 O O . LEU A 1 89 ? 3.855 0.162 6.113 1.00 95.25 89 LEU A O 1
ATOM 691 N N . GLU A 1 90 ? 3.181 -1.106 4.383 1.00 95.31 90 GLU A N 1
ATOM 692 C CA . GLU A 1 90 ? 4.462 -1.746 4.134 1.00 95.31 90 GLU A CA 1
ATOM 693 C C . GLU A 1 90 ? 4.893 -1.551 2.681 1.00 95.31 90 GLU A C 1
ATOM 695 O O . GLU A 1 90 ? 4.185 -1.930 1.749 1.00 95.31 90 GLU A O 1
ATOM 700 N N . VAL A 1 91 ? 6.076 -0.967 2.481 1.00 94.38 91 VAL A N 1
ATOM 701 C CA . VAL A 1 91 ? 6.668 -0.799 1.154 1.00 94.38 91 VAL A CA 1
ATOM 702 C C . VAL A 1 91 ? 8.110 -1.278 1.139 1.00 94.38 91 VAL A C 1
ATOM 704 O O . VAL A 1 91 ? 8.966 -0.753 1.851 1.00 94.38 91 VAL A O 1
ATOM 707 N N . GLU A 1 92 ? 8.403 -2.229 0.259 1.00 94.00 92 GLU A N 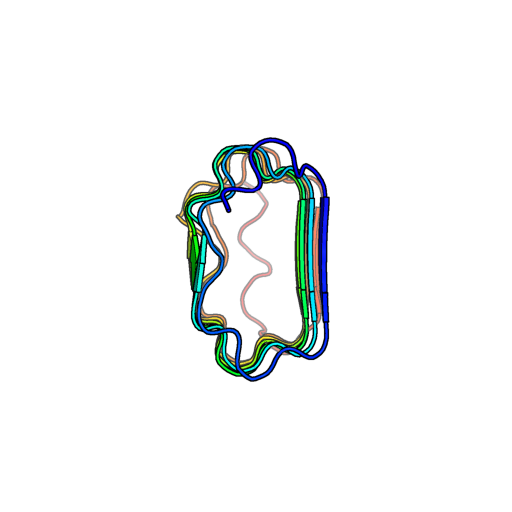1
ATOM 708 C CA . GLU A 1 92 ? 9.738 -2.791 0.086 1.00 94.00 92 GLU A CA 1
ATOM 709 C C . GLU A 1 92 ? 10.209 -2.670 -1.362 1.00 94.00 92 GLU A C 1
ATOM 711 O O . GLU A 1 92 ? 9.504 -3.029 -2.309 1.00 94.00 92 GLU A O 1
ATOM 716 N N . GLY A 1 93 ? 11.446 -2.218 -1.556 1.00 93.19 93 GLY A N 1
ATOM 717 C CA . GLY A 1 93 ? 12.145 -2.357 -2.830 1.00 93.19 93 GLY A CA 1
ATOM 718 C C . GLY A 1 93 ? 11.524 -1.563 -3.978 1.00 93.19 93 GLY A C 1
ATOM 719 O O . GLY A 1 93 ? 11.749 -1.908 -5.134 1.00 93.19 93 GLY A O 1
ATOM 720 N N . CYS A 1 94 ? 10.743 -0.518 -3.695 1.00 93.88 94 CYS A N 1
ATOM 721 C CA . CYS A 1 94 ? 10.179 0.379 -4.703 1.00 93.88 94 CYS A CA 1
ATOM 722 C C . CYS A 1 94 ? 11.170 1.512 -5.006 1.00 93.88 94 CYS A C 1
ATOM 724 O O . CYS A 1 94 ? 11.158 2.572 -4.381 1.00 93.88 94 CYS A O 1
ATOM 726 N N . GLY A 1 95 ? 12.074 1.279 -5.963 1.00 89.94 95 GLY A N 1
ATOM 727 C CA . GLY A 1 95 ? 13.234 2.142 -6.208 1.00 89.94 95 GLY A CA 1
ATOM 728 C C . GLY A 1 95 ? 12.939 3.548 -6.743 1.00 89.94 95 GLY A C 1
ATOM 729 O O . GLY A 1 95 ? 13.857 4.365 -6.764 1.00 89.94 95 GLY A O 1
ATOM 730 N N . ARG A 1 96 ? 11.703 3.834 -7.175 1.00 92.75 96 ARG A N 1
ATOM 731 C CA . ARG A 1 96 ? 11.270 5.151 -7.678 1.00 92.75 96 ARG A CA 1
ATOM 732 C C . ARG A 1 96 ? 10.205 5.834 -6.824 1.00 92.75 96 ARG A C 1
ATOM 734 O O . ARG A 1 96 ? 9.653 6.839 -7.262 1.00 92.75 96 ARG A O 1
ATOM 741 N N . LEU A 1 97 ? 9.920 5.306 -5.637 1.00 90.94 97 LEU A N 1
ATOM 742 C CA . LEU A 1 97 ? 8.943 5.922 -4.754 1.00 90.94 97 LEU A CA 1
ATOM 743 C C . LEU A 1 97 ? 9.530 7.223 -4.206 1.00 90.94 97 LEU A C 1
ATOM 745 O O . LEU A 1 97 ? 10.522 7.196 -3.480 1.00 90.94 97 LEU A O 1
ATOM 749 N N . GLU A 1 98 ? 8.947 8.350 -4.604 1.00 86.19 98 GLU A N 1
ATOM 750 C CA . GLU A 1 98 ? 9.446 9.680 -4.240 1.00 86.19 98 GLU A CA 1
ATOM 751 C C . GLU A 1 98 ? 8.823 10.166 -2.927 1.00 86.19 98 GLU A C 1
ATOM 753 O O . GLU A 1 98 ? 9.505 10.821 -2.133 1.00 86.19 98 GLU A O 1
ATOM 758 N N . GLN A 1 99 ? 7.561 9.794 -2.687 1.00 78.38 99 GLN A N 1
ATOM 759 C CA . GLN A 1 99 ? 6.758 10.211 -1.542 1.00 78.38 99 GLN A CA 1
ATOM 760 C C . GLN A 1 99 ? 5.770 9.111 -1.132 1.00 78.38 99 GLN A C 1
ATOM 762 O O . GLN A 1 99 ? 5.231 8.388 -1.975 1.00 78.38 99 GLN A O 1
ATOM 767 N N . VAL A 1 100 ? 5.520 9.017 0.173 1.00 76.94 100 VAL A N 1
ATOM 768 C CA . VAL A 1 100 ? 4.485 8.175 0.775 1.00 76.94 100 VAL A CA 1
ATOM 769 C C . VAL A 1 100 ? 3.361 9.089 1.281 1.00 76.94 100 VAL A C 1
ATOM 771 O O . VAL A 1 100 ? 3.518 9.709 2.325 1.00 76.94 100 VAL A O 1
ATOM 774 N N . SER A 1 101 ? 2.244 9.141 0.546 1.00 72.00 101 SER A N 1
ATOM 775 C CA . SER A 1 101 ? 0.998 9.846 0.897 1.00 72.00 101 SER A CA 1
ATOM 776 C C . SER A 1 101 ? 1.048 11.369 1.063 1.00 72.00 101 SER A C 1
ATOM 778 O O . SER A 1 101 ? 2.104 12.003 1.063 1.00 72.00 101 SER A O 1
ATOM 780 N N . ASP A 1 102 ? -0.158 11.932 1.163 1.00 64.19 102 ASP A N 1
ATOM 781 C CA . ASP A 1 102 ? -0.459 13.287 1.607 1.00 64.19 102 ASP A CA 1
ATOM 782 C C . ASP A 1 102 ? 0.095 13.500 3.028 1.00 64.19 102 ASP A C 1
ATOM 784 O O . ASP A 1 102 ? 0.235 12.551 3.803 1.00 64.19 102 ASP A O 1
ATOM 788 N N . ASP A 1 103 ? 0.391 14.747 3.405 1.00 70.56 103 ASP A N 1
ATOM 789 C CA . ASP A 1 103 ? 1.027 15.091 4.691 1.00 70.56 103 ASP A CA 1
ATOM 790 C C . ASP A 1 103 ? 0.260 14.612 5.938 1.00 70.56 103 ASP A C 1
ATOM 792 O O . ASP A 1 103 ? 0.785 14.679 7.050 1.00 70.56 103 ASP A O 1
ATOM 796 N N . HIS A 1 104 ? -0.978 14.141 5.776 1.00 79.75 104 HIS A N 1
ATOM 797 C CA . HIS A 1 104 ? -1.868 13.728 6.845 1.00 79.75 104 HIS A CA 1
ATOM 798 C C . HIS A 1 104 ? -2.367 12.291 6.654 1.00 79.75 104 HIS A C 1
ATOM 800 O O . HIS A 1 104 ? -3.178 12.022 5.772 1.00 79.75 104 HIS A O 1
ATOM 806 N N . MET A 1 105 ? -1.927 11.391 7.537 1.00 88.06 105 MET A N 1
ATOM 807 C CA . MET A 1 105 ? -2.391 10.001 7.606 1.00 88.06 105 MET A CA 1
ATOM 808 C C . MET A 1 105 ? -2.915 9.728 9.021 1.00 88.06 105 MET A C 1
ATOM 810 O O . MET A 1 105 ? -2.160 9.267 9.880 1.00 88.06 105 MET A O 1
ATOM 814 N N . PRO A 1 106 ? -4.180 10.088 9.306 1.00 90.81 106 PRO A N 1
ATOM 815 C CA . PRO A 1 106 ? -4.703 10.116 10.668 1.00 90.81 106 PRO A CA 1
ATOM 816 C C . PRO A 1 106 ? -4.816 8.731 11.305 1.00 90.81 106 PRO A C 1
ATOM 818 O O . PRO A 1 106 ? -4.640 8.631 12.510 1.00 90.81 106 PRO A O 1
ATOM 821 N N . ALA A 1 107 ? -5.085 7.686 10.519 1.00 94.81 107 ALA A N 1
ATOM 822 C CA . ALA A 1 107 ? -5.298 6.329 11.019 1.00 94.81 107 ALA A CA 1
ATOM 823 C C . ALA A 1 107 ? -4.024 5.466 11.062 1.00 94.81 107 ALA A C 1
ATOM 825 O O . ALA A 1 107 ? -4.069 4.353 11.580 1.00 94.81 107 ALA A O 1
ATOM 826 N N . LEU A 1 108 ? -2.893 5.949 10.531 1.00 93.31 108 LEU A N 1
ATOM 827 C CA . LEU A 1 108 ? -1.714 5.111 10.307 1.00 93.31 108 LEU A CA 1
ATOM 828 C C . LEU A 1 108 ? -1.043 4.728 11.624 1.00 93.31 108 LEU A C 1
ATOM 830 O O . LEU A 1 108 ? -0.406 5.561 12.266 1.00 93.31 108 LEU A O 1
ATOM 834 N N . LYS A 1 109 ? -1.148 3.444 11.976 1.00 93.88 109 LYS A N 1
ATOM 835 C CA . LYS A 1 109 ? -0.564 2.836 13.177 1.00 93.88 109 LYS A CA 1
ATOM 836 C C . LYS A 1 109 ? 0.801 2.229 12.898 1.00 93.88 109 LYS A C 1
ATOM 838 O O . LYS A 1 109 ? 1.676 2.263 13.758 1.00 93.88 109 LYS A O 1
ATOM 843 N N . ARG A 1 110 ? 1.003 1.667 11.703 1.00 92.38 110 ARG A N 1
ATOM 844 C CA . ARG A 1 110 ? 2.197 0.880 11.368 1.00 92.38 110 ARG A CA 1
ATOM 845 C C . ARG A 1 110 ? 2.769 1.300 10.023 1.00 92.38 110 ARG A C 1
ATOM 847 O O . ARG A 1 110 ? 2.100 1.191 8.999 1.00 92.38 110 ARG A O 1
ATOM 854 N N . LEU A 1 111 ? 4.027 1.732 10.024 1.00 91.06 111 LEU A N 1
ATOM 855 C CA . LEU A 1 111 ? 4.754 2.145 8.828 1.00 91.06 111 LEU A CA 1
ATOM 856 C C . LEU A 1 111 ? 6.060 1.359 8.697 1.00 91.06 111 LEU A C 1
ATOM 858 O O . LEU A 1 111 ? 6.959 1.476 9.529 1.00 91.06 111 LEU A O 1
ATOM 862 N N . LYS A 1 112 ? 6.179 0.576 7.626 1.00 91.00 112 LYS A N 1
ATOM 863 C CA . LYS A 1 112 ? 7.360 -0.226 7.303 1.00 91.00 112 LYS A CA 1
ATOM 864 C C . LYS A 1 112 ? 7.886 0.135 5.926 1.00 91.00 112 LYS A C 1
ATOM 866 O O . LYS A 1 112 ? 7.205 -0.065 4.927 1.00 91.00 112 LYS A O 1
ATOM 871 N N . LEU A 1 113 ? 9.104 0.660 5.857 1.00 89.50 113 LEU A N 1
ATOM 872 C CA . LEU A 1 113 ? 9.694 1.143 4.609 1.00 89.50 113 LEU A CA 1
ATOM 873 C C . LEU A 1 113 ? 11.105 0.591 4.432 1.00 89.50 113 LEU A C 1
ATOM 875 O O . LEU A 1 113 ? 12.009 0.917 5.197 1.00 89.50 113 LEU A O 1
ATOM 879 N N . SER A 1 114 ? 11.325 -0.212 3.396 1.00 89.50 114 SER A N 1
ATOM 880 C CA . SER A 1 114 ? 12.606 -0.895 3.203 1.00 89.50 114 SER A CA 1
ATOM 881 C C . SER A 1 114 ? 13.098 -0.808 1.762 1.00 89.50 114 SER A C 1
ATOM 883 O O . SER A 1 114 ? 12.324 -0.887 0.811 1.00 89.50 114 SER A O 1
ATOM 885 N N . TYR A 1 115 ? 14.409 -0.646 1.574 1.00 88.00 115 TYR A N 1
ATOM 886 C CA . TYR A 1 115 ? 15.056 -0.618 0.252 1.00 88.00 115 TYR A CA 1
ATOM 887 C C . TYR A 1 115 ? 14.485 0.429 -0.738 1.00 88.00 115 TYR A C 1
ATOM 889 O O . TYR A 1 115 ? 14.370 0.173 -1.940 1.00 88.00 115 TYR A O 1
ATOM 897 N N . LEU A 1 116 ? 14.149 1.631 -0.250 1.00 86.81 116 LEU A N 1
ATOM 898 C CA . LEU A 1 116 ? 13.631 2.746 -1.059 1.00 86.81 116 LEU A CA 1
ATOM 899 C C . LEU A 1 116 ? 14.752 3.724 -1.428 1.00 86.81 116 LEU A C 1
ATOM 901 O O . LEU A 1 116 ? 15.195 4.522 -0.605 1.00 86.81 116 LEU A O 1
ATOM 905 N N . LYS A 1 117 ? 15.230 3.650 -2.675 1.00 83.12 117 LYS A N 1
ATOM 906 C CA . LYS A 1 117 ? 16.467 4.329 -3.107 1.00 83.12 117 LYS A CA 1
ATOM 907 C C . LYS A 1 117 ? 16.374 5.854 -3.167 1.00 83.12 117 LYS A C 1
ATOM 909 O O . LYS A 1 117 ? 17.380 6.515 -2.946 1.00 83.12 117 LYS A O 1
ATOM 914 N N . ILE A 1 118 ? 15.208 6.394 -3.521 1.00 82.31 118 ILE A N 1
ATOM 915 C CA . ILE A 1 118 ? 15.045 7.826 -3.821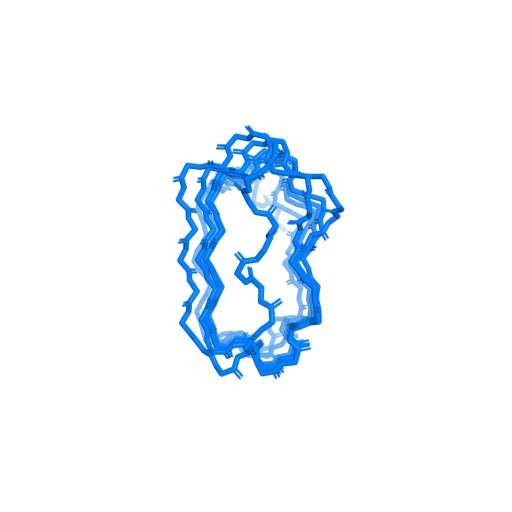 1.00 82.31 118 ILE A CA 1
ATOM 916 C C . ILE A 1 118 ? 13.995 8.521 -2.955 1.00 82.31 118 ILE A C 1
ATOM 918 O O . ILE A 1 118 ? 13.658 9.667 -3.243 1.00 82.31 118 ILE A O 1
ATOM 922 N N . LEU A 1 119 ? 13.459 7.838 -1.938 1.00 81.56 119 LEU A N 1
ATOM 923 C CA . LEU A 1 119 ? 12.425 8.407 -1.079 1.00 81.56 119 LEU A CA 1
ATOM 924 C C . LEU A 1 119 ? 12.970 9.677 -0.423 1.00 81.56 119 LEU A C 1
ATOM 926 O O . LEU A 1 119 ? 13.959 9.618 0.309 1.00 81.56 119 LEU A O 1
ATOM 930 N N . LYS A 1 120 ? 12.342 10.817 -0.725 1.00 75.75 120 LYS A N 1
ATOM 931 C CA . LYS A 1 120 ? 12.821 12.130 -0.274 1.00 75.75 120 LYS A CA 1
ATOM 932 C C . LYS A 1 120 ? 12.250 12.510 1.081 1.00 75.75 120 LYS A C 1
ATOM 934 O O . LYS A 1 120 ? 12.922 13.199 1.840 1.00 75.75 120 LYS A O 1
ATOM 939 N N . GLN A 1 121 ? 11.004 12.125 1.348 1.00 70.19 121 GLN A N 1
ATOM 940 C CA . GLN A 1 121 ? 10.254 12.564 2.521 1.00 70.19 121 GLN A CA 1
ATOM 941 C C . GLN A 1 121 ? 9.339 11.449 3.034 1.00 70.19 121 GLN A C 1
ATOM 943 O O . GLN A 1 121 ? 8.804 10.654 2.257 1.00 70.19 121 GLN A O 1
ATOM 948 N N . LEU A 1 122 ? 9.186 11.411 4.357 1.00 74.19 122 LEU A N 1
ATOM 949 C CA . LEU A 1 122 ? 8.187 10.609 5.057 1.00 74.19 122 LEU A CA 1
ATOM 950 C C . LEU A 1 122 ? 6.950 11.470 5.335 1.00 74.19 122 LEU A C 1
ATOM 952 O O . LEU A 1 122 ? 7.102 12.684 5.498 1.00 74.19 122 LEU A O 1
ATOM 956 N N . PRO A 1 123 ? 5.755 10.867 5.444 1.00 75.31 123 PRO A N 1
ATOM 957 C CA . PRO A 1 123 ? 4.581 11.589 5.908 1.00 75.31 123 PRO A CA 1
ATOM 958 C C . PRO A 1 123 ? 4.838 12.137 7.318 1.00 75.31 123 PRO A C 1
ATOM 960 O O . PRO A 1 123 ? 5.385 11.447 8.180 1.00 75.31 123 PRO A O 1
ATOM 963 N N . THR A 1 124 ? 4.492 13.408 7.528 1.00 74.88 124 THR A N 1
ATOM 964 C CA . THR A 1 124 ? 4.905 14.170 8.718 1.00 74.88 124 THR A CA 1
ATOM 965 C C . THR A 1 124 ? 3.841 14.218 9.812 1.00 74.88 124 THR A C 1
ATOM 967 O O . THR 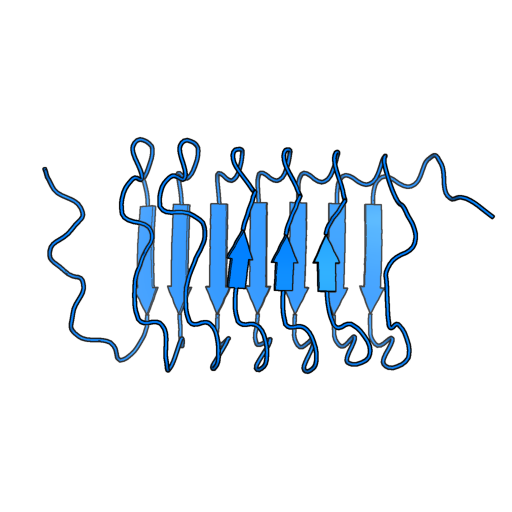A 1 124 ? 4.192 14.329 10.985 1.00 74.88 124 THR A O 1
ATOM 970 N N . ARG A 1 125 ? 2.545 14.109 9.480 1.00 83.81 125 ARG A N 1
ATOM 971 C CA . ARG A 1 125 ? 1.449 14.153 10.466 1.00 83.81 125 ARG A CA 1
ATOM 972 C C . ARG A 1 125 ? 0.819 12.772 10.636 1.00 83.81 125 ARG A C 1
ATOM 974 O O . ARG A 1 125 ? -0.140 12.429 9.941 1.00 83.81 125 ARG A O 1
ATOM 981 N N . LEU A 1 126 ? 1.357 12.021 11.598 1.00 87.50 126 LEU A N 1
ATOM 982 C CA . LEU A 1 126 ? 0.990 10.637 11.915 1.00 87.50 126 LEU A CA 1
ATOM 983 C C . LEU A 1 126 ? 0.539 10.510 13.390 1.00 87.50 126 LEU A C 1
ATOM 985 O O . LEU A 1 126 ? 1.283 9.976 14.211 1.00 87.50 126 LEU A O 1
ATOM 989 N N . PRO A 1 127 ? -0.637 11.048 13.773 1.00 87.38 127 PRO A N 1
ATOM 990 C CA . PRO A 1 127 ? -1.047 11.154 15.180 1.00 87.38 127 PRO A CA 1
ATOM 991 C C . PRO A 1 127 ? -1.276 9.801 15.874 1.00 87.38 127 PRO A C 1
ATOM 993 O O . PRO A 1 127 ? -1.218 9.739 17.098 1.00 87.38 127 PRO A O 1
ATOM 996 N N . SER A 1 128 ? -1.531 8.739 15.108 1.00 91.06 128 SER A N 1
ATOM 997 C CA . SER A 1 128 ? -1.822 7.392 15.615 1.00 91.06 128 SER A CA 1
ATOM 998 C C . SER A 1 128 ? -0.668 6.406 15.432 1.00 91.06 128 SER A C 1
ATOM 1000 O O . SER A 1 128 ? -0.879 5.209 15.588 1.00 91.06 128 SER A O 1
ATOM 1002 N N . LEU A 1 129 ? 0.539 6.872 15.089 1.00 88.94 129 LEU A N 1
ATOM 1003 C CA . LEU A 1 129 ? 1.653 5.977 14.778 1.00 88.94 129 LEU A CA 1
ATOM 1004 C C . LEU A 1 129 ? 2.178 5.262 16.027 1.00 88.94 129 LEU A C 1
ATOM 1006 O O . LEU A 1 129 ? 2.675 5.891 16.959 1.00 88.94 129 LEU A O 1
ATOM 1010 N N . GLU A 1 130 ? 2.135 3.935 15.993 1.00 88.56 130 GLU A N 1
ATOM 1011 C CA . GLU A 1 130 ? 2.591 3.04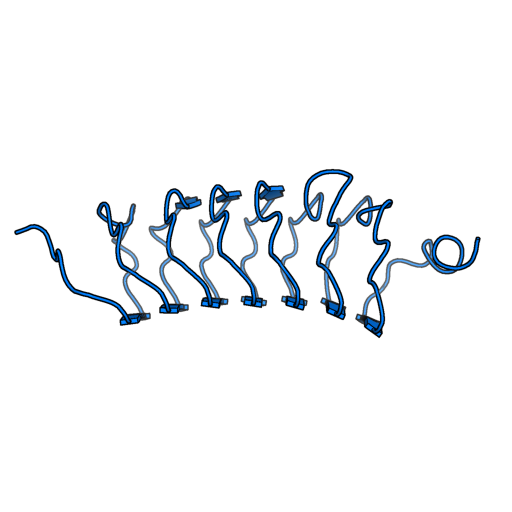4 17.061 1.00 88.56 130 GLU A CA 1
ATOM 1012 C C . GLU A 1 130 ? 3.896 2.327 16.679 1.00 88.56 130 GLU A C 1
ATOM 1014 O O . GLU A 1 130 ? 4.774 2.130 17.519 1.00 88.56 130 GLU A O 1
ATOM 1019 N N . GLU A 1 131 ? 4.055 1.961 15.402 1.00 82.75 131 GLU A N 1
ATOM 1020 C CA . GLU A 1 131 ? 5.211 1.224 14.887 1.00 82.75 131 GLU A CA 1
ATOM 1021 C C . GLU A 1 131 ? 5.799 1.923 13.656 1.00 82.75 131 GLU A C 1
ATOM 1023 O O . GLU A 1 131 ? 5.135 2.084 12.630 1.00 82.75 131 GLU A O 1
ATOM 1028 N N . LEU A 1 132 ? 7.087 2.270 13.731 1.00 83.12 132 LEU A N 1
ATOM 1029 C CA . LEU A 1 132 ? 7.894 2.657 12.577 1.00 83.12 132 LEU A CA 1
ATOM 1030 C C . LEU A 1 132 ? 9.070 1.688 12.437 1.00 83.12 132 LEU A C 1
ATOM 1032 O O . LEU A 1 132 ? 9.907 1.597 13.334 1.00 83.12 132 LEU A O 1
ATOM 1036 N N . ALA A 1 133 ? 9.186 1.038 11.281 1.00 79.94 133 ALA A N 1
ATOM 1037 C CA . ALA A 1 133 ? 10.390 0.314 10.894 1.00 79.94 133 ALA A CA 1
ATOM 1038 C C . ALA A 1 133 ? 10.908 0.825 9.547 1.00 79.94 133 ALA A C 1
ATOM 1040 O O . ALA A 1 133 ? 10.174 0.894 8.561 1.00 79.94 133 ALA A O 1
ATOM 1041 N N . GLN A 1 134 ? 12.198 1.152 9.488 1.00 72.50 134 GLN A N 1
ATOM 1042 C CA . GLN A 1 134 ? 12.860 1.522 8.244 1.00 72.50 134 GLN A CA 1
ATOM 1043 C C . GLN A 1 134 ? 14.170 0.750 8.091 1.00 72.50 134 GLN A C 1
ATOM 1045 O O . GLN A 1 134 ? 15.012 0.775 8.986 1.00 72.50 134 GLN A O 1
ATOM 1050 N N . LEU A 1 135 ? 14.349 0.069 6.957 1.00 61.09 135 LEU A N 1
ATOM 1051 C CA . LEU A 1 135 ? 15.557 -0.703 6.641 1.00 61.09 135 LEU A CA 1
ATOM 1052 C C . LEU A 1 135 ? 16.111 -0.249 5.277 1.00 61.09 135 LEU A C 1
ATOM 1054 O O . LEU A 1 135 ? 15.638 -0.661 4.217 1.00 61.09 135 LEU A O 1
ATOM 1058 N N . GLY A 1 136 ? 17.108 0.644 5.277 1.00 58.88 136 GLY A N 1
ATOM 1059 C CA . GLY A 1 136 ? 17.758 1.129 4.050 1.00 58.88 136 GLY A CA 1
ATOM 1060 C C . GLY A 1 136 ? 18.670 2.352 4.240 1.00 58.88 136 GLY A C 1
ATOM 1061 O O . GLY A 1 136 ? 18.619 3.024 5.262 1.00 58.88 136 GLY A O 1
ATOM 1062 N N . ASN A 1 137 ? 19.500 2.648 3.232 1.00 51.28 137 ASN A N 1
ATOM 1063 C CA . ASN A 1 137 ? 20.657 3.567 3.282 1.00 51.28 137 ASN A CA 1
ATOM 1064 C C . ASN A 1 137 ? 20.355 5.087 3.360 1.00 51.28 137 ASN A C 1
ATOM 1066 O O . ASN A 1 137 ? 21.204 5.878 2.956 1.00 51.28 137 ASN A O 1
ATOM 1070 N N . ASN A 1 138 ? 19.184 5.534 3.824 1.00 50.25 138 ASN A N 1
ATOM 1071 C CA . ASN A 1 138 ? 18.875 6.972 3.883 1.00 50.25 138 ASN A CA 1
ATOM 1072 C C . ASN A 1 138 ? 19.016 7.518 5.314 1.00 50.25 138 ASN A C 1
ATOM 1074 O O . ASN A 1 138 ? 18.113 7.415 6.138 1.00 50.25 138 ASN A O 1
ATOM 1078 N N . THR A 1 139 ? 20.178 8.104 5.600 1.00 44.44 139 THR A N 1
ATOM 1079 C CA . THR A 1 139 ? 20.694 8.484 6.929 1.00 44.44 139 THR A CA 1
ATOM 1080 C C . THR A 1 139 ? 20.028 9.709 7.592 1.00 44.44 139 THR A C 1
ATOM 1082 O O . THR A 1 139 ? 20.612 10.285 8.504 1.00 44.44 139 THR A O 1
ATOM 1085 N N . TYR A 1 140 ? 18.831 10.150 7.179 1.00 44.50 140 TYR A N 1
ATOM 1086 C CA . TYR A 1 140 ? 18.335 11.502 7.517 1.00 44.50 140 TYR A CA 1
ATOM 1087 C C . TYR A 1 140 ? 17.073 11.615 8.384 1.00 44.50 140 TYR A C 1
ATOM 1089 O O . TYR A 1 140 ? 16.627 12.733 8.628 1.00 44.50 140 TYR A O 1
ATOM 1097 N N . PHE A 1 141 ? 16.494 10.530 8.903 1.00 53.44 14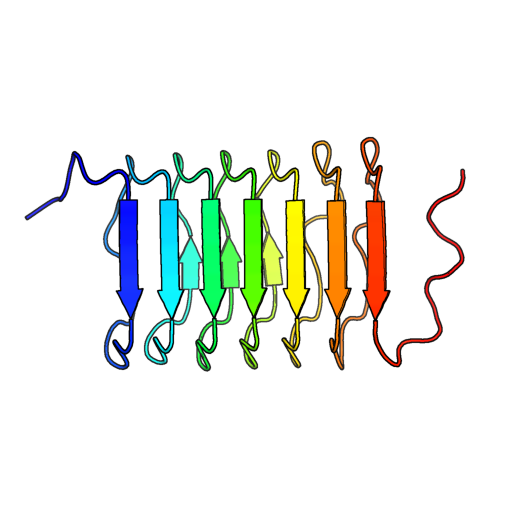1 PHE A N 1
ATOM 1098 C CA . PHE A 1 141 ? 15.126 10.616 9.454 1.00 53.44 141 PHE A CA 1
ATOM 1099 C C . PHE A 1 141 ? 14.941 10.192 10.916 1.00 53.44 141 PHE A C 1
ATOM 1101 O O . PHE A 1 141 ? 13.817 9.976 11.357 1.00 53.44 141 PHE A O 1
ATOM 1108 N N . TYR A 1 142 ? 16.006 10.192 11.723 1.00 41.03 142 TYR A N 1
ATOM 1109 C CA . TYR A 1 142 ? 15.916 9.912 13.167 1.00 41.03 142 TYR A CA 1
ATOM 1110 C C . TYR A 1 142 ? 15.250 11.019 14.017 1.00 41.03 142 TYR A C 1
ATOM 1112 O O . TYR A 1 142 ? 15.147 10.863 15.230 1.00 41.03 142 TYR A O 1
ATOM 1120 N N . ALA A 1 143 ? 14.785 12.130 13.429 1.00 41.03 143 ALA A N 1
ATOM 1121 C CA . ALA A 1 143 ? 14.422 13.330 14.194 1.00 41.03 143 ALA A CA 1
ATOM 1122 C C . ALA A 1 143 ? 12.932 13.739 14.210 1.00 41.03 143 ALA A C 1
ATOM 1124 O O . ALA A 1 143 ? 12.619 14.735 14.855 1.00 41.03 143 ALA A O 1
ATOM 1125 N N . MET A 1 144 ? 11.999 13.033 13.552 1.00 44.12 144 MET A N 1
ATOM 1126 C CA . MET A 1 144 ? 10.620 13.552 13.382 1.00 44.12 144 MET A CA 1
ATOM 1127 C C . MET A 1 144 ? 9.486 12.841 14.138 1.00 44.12 144 MET A C 1
ATOM 1129 O O . MET A 1 144 ? 8.333 13.178 13.911 1.00 44.12 144 MET A O 1
ATOM 1133 N N . LEU A 1 145 ? 9.756 11.931 15.081 1.00 46.81 145 LEU A N 1
ATOM 1134 C CA . LEU A 1 145 ? 8.673 11.214 15.790 1.00 46.81 145 LEU A CA 1
ATOM 1135 C C . LEU A 1 145 ? 8.608 11.420 17.308 1.00 46.81 145 LEU A C 1
ATOM 1137 O O . LEU A 1 145 ? 7.970 10.641 18.009 1.00 46.81 145 LEU A O 1
ATOM 1141 N N . LYS A 1 146 ? 9.219 12.483 17.838 1.00 36.78 146 LYS A N 1
ATOM 1142 C CA . LYS A 1 146 ? 8.957 12.919 19.219 1.00 36.78 146 LYS A CA 1
ATOM 1143 C C . LYS A 1 146 ? 8.852 14.439 19.316 1.00 36.78 146 LYS A C 1
ATOM 1145 O O . LYS A 1 146 ? 9.834 15.098 19.652 1.00 36.78 146 LYS A O 1
ATOM 1150 N N . LYS A 1 147 ? 7.660 14.970 19.050 1.00 36.69 147 LYS A N 1
ATOM 1151 C CA . LYS A 1 147 ? 7.096 16.128 19.754 1.00 36.69 147 LYS A CA 1
ATOM 1152 C C . LYS A 1 147 ? 5.601 15.931 19.910 1.00 36.69 147 LYS A C 1
ATOM 1154 O O . LYS A 1 147 ? 4.978 15.542 18.902 1.00 36.69 147 LYS A O 1
#

Foldseek 3Di:
DDPQAAQEDEAEQQCCCAADDDHQNHAYYEYYNHQNHAEDEPHANHQYYAYEDNQNHAEYEHHQNHAYYHYYQNQNHAEYERHQNHQEDAYENNARHQEYYDLANANHAEAHEENHNHHDDYRQHHPNHNYDHYYDDDPPPPPRDDD

Sequence (147 aa):
IGIKSLEELKVQNCPTLCELPSMLSLKSLEIWLCDGLNKVGDLPALESLTVSRCERLKTLANMPALESLHVYRCQRLKTLTNMPALELLEVEGCGRLEQVSDDHMPALKRLKLSYLKILKQLPTRLPSLEELAQLGNNTYFYAMLKK

Organism: NCBI:txid210225

pLDDT: mean 86.3, std 15.58, range [36.69, 98.75]

Radius of gyration: 15.07 Å; chains: 1; bounding box: 42×29×40 Å

Secondary structure (DSSP, 8-state):
---TT--EEEEES-TT---PPP-TT--EEEEES-TT--EEE--TT--EEEEES-TT--EEE--TT--EEEEES-TT--EEE--TT--EEEEES-TT--B-S-SB-TT--EEEEES-SS--B--SB-TT--EEEEESS-TT-TTSS--

InterPro domains:
  IPR032675 Leucine-rich repeat domain superfamily [G3DSA:3.80.10.10] (2-140)